Protein AF-A0A0S3TE41-F1 (afdb_monomer)

Sequence (136 aa):
MSLVSTMVDKNVNRSINKMIRLTSSGSVARTNLINELDSAKARLEEILTLKAKVLTENTKIKLAIEDVKCRENEFKPELKAAGLTALEEEYKALLLDKAGETEYLQSLENQVEKLKEIRHVVKCACGEEYNVALNK

Radius of gyration: 50.85 Å; Cα contacts (8 Å, |Δi|>4): 31; chains: 1; bounding box: 129×39×122 Å

Structure (mmCIF, N/CA/C/O backbone):
data_AF-A0A0S3TE41-F1
#
_entry.id   AF-A0A0S3TE41-F1
#
loop_
_atom_site.group_PDB
_atom_site.id
_atom_site.type_symbol
_atom_site.label_atom_id
_atom_site.label_alt_id
_atom_site.label_comp_id
_atom_site.label_asym_id
_atom_site.label_entity_id
_atom_site.label_seq_id
_atom_site.pdbx_PDB_ins_code
_atom_site.Cartn_x
_atom_site.Cartn_y
_atom_site.Cartn_z
_atom_site.occupancy
_atom_site.B_iso_or_equiv
_atom_site.auth_seq_id
_atom_site.auth_comp_id
_atom_site.auth_asym_id
_atom_site.auth_atom_id
_atom_site.pdbx_PDB_model_num
ATOM 1 N N . MET A 1 1 ? 82.942 -3.256 -62.660 1.00 55.41 1 MET A N 1
ATOM 2 C CA . MET A 1 1 ? 81.494 -3.547 -62.714 1.00 55.41 1 MET A CA 1
ATOM 3 C C . MET A 1 1 ? 80.883 -3.372 -61.339 1.00 55.41 1 MET A C 1
ATOM 5 O O . MET A 1 1 ? 81.298 -4.039 -60.410 1.00 55.41 1 MET A O 1
ATOM 9 N N . SER A 1 2 ? 79.884 -2.520 -61.181 1.00 54.97 2 SER A N 1
ATOM 10 C CA . SER A 1 2 ? 80.052 -1.092 -60.894 1.00 54.97 2 SER A CA 1
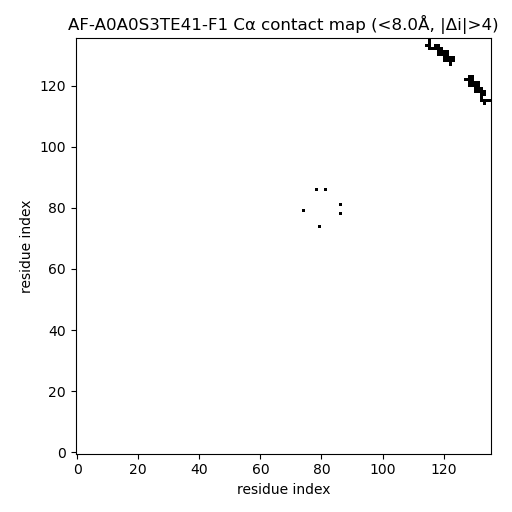ATOM 11 C C . SER A 1 2 ? 79.146 -0.782 -59.697 1.00 54.97 2 SER A C 1
ATOM 13 O O . SER A 1 2 ? 78.046 -1.331 -59.625 1.00 54.97 2 SER A O 1
ATOM 15 N N . LEU A 1 3 ? 79.588 0.098 -58.792 1.00 61.25 3 LEU A N 1
ATOM 16 C CA . LEU A 1 3 ? 78.829 0.676 -57.665 1.00 61.25 3 LEU A CA 1
ATOM 17 C C . LEU A 1 3 ? 77.394 1.111 -58.033 1.00 61.25 3 LEU A C 1
ATOM 19 O O . LEU A 1 3 ? 76.512 1.170 -57.181 1.00 61.25 3 LEU A O 1
ATOM 23 N N . VAL A 1 4 ? 77.159 1.374 -59.319 1.00 65.38 4 VAL A N 1
ATOM 24 C CA . VAL A 1 4 ? 75.862 1.721 -59.905 1.00 65.38 4 VAL A CA 1
ATOM 25 C C . VAL A 1 4 ? 74.813 0.617 -59.709 1.00 65.38 4 VAL A C 1
ATOM 27 O O . VAL A 1 4 ? 73.694 0.929 -59.316 1.00 65.38 4 VAL A O 1
ATOM 30 N N . SER A 1 5 ? 75.153 -0.666 -59.891 1.00 65.12 5 SER A N 1
ATOM 31 C CA . SER A 1 5 ? 74.169 -1.761 -59.756 1.00 65.12 5 SER A CA 1
ATOM 32 C C . SER A 1 5 ? 73.695 -1.918 -58.306 1.00 65.12 5 SER A C 1
ATOM 34 O O . SER A 1 5 ? 72.504 -2.013 -58.032 1.00 65.12 5 SER A O 1
ATOM 36 N N . THR A 1 6 ? 74.621 -1.812 -57.349 1.00 69.75 6 THR A N 1
ATOM 37 C CA . THR A 1 6 ? 74.318 -1.880 -55.911 1.00 69.75 6 THR A CA 1
ATOM 38 C C . THR A 1 6 ? 73.544 -0.658 -55.409 1.00 69.75 6 THR A C 1
ATOM 40 O O . THR A 1 6 ? 72.770 -0.768 -54.456 1.00 69.75 6 THR A O 1
ATOM 43 N N . MET A 1 7 ? 73.738 0.516 -56.017 1.00 70.00 7 MET A N 1
ATOM 44 C CA . MET A 1 7 ? 72.945 1.712 -55.716 1.00 70.00 7 MET A CA 1
ATOM 45 C C . MET A 1 7 ? 71.504 1.592 -56.221 1.00 70.00 7 MET A C 1
ATOM 47 O O . MET A 1 7 ? 70.581 1.979 -55.499 1.00 70.00 7 MET A O 1
ATOM 51 N N . VAL A 1 8 ? 71.306 1.024 -57.416 1.00 73.25 8 VAL A N 1
ATOM 52 C CA . VAL A 1 8 ? 69.974 0.765 -57.982 1.00 73.25 8 VAL A CA 1
ATOM 53 C C . VAL A 1 8 ? 69.202 -0.226 -57.106 1.00 73.25 8 VAL A C 1
ATOM 55 O O . VAL A 1 8 ? 68.102 0.105 -56.661 1.00 73.25 8 VAL A O 1
ATOM 58 N N . ASP A 1 9 ? 69.803 -1.357 -56.730 1.00 76.06 9 ASP A N 1
ATOM 59 C CA . ASP A 1 9 ? 69.153 -2.375 -55.887 1.00 76.06 9 ASP A CA 1
ATOM 60 C C . ASP A 1 9 ? 68.744 -1.836 -54.507 1.00 76.06 9 ASP A C 1
ATOM 62 O O . ASP A 1 9 ? 67.639 -2.090 -54.017 1.00 76.06 9 ASP A O 1
ATOM 66 N N . LYS A 1 10 ? 69.597 -1.013 -53.879 1.00 79.50 10 LYS A N 1
ATOM 67 C CA . LYS A 1 10 ? 69.279 -0.358 -52.598 1.00 79.50 10 LYS A CA 1
ATOM 68 C C . LYS A 1 10 ? 68.101 0.609 -52.718 1.00 79.50 10 LYS A C 1
ATOM 70 O O . LYS A 1 10 ? 67.298 0.710 -51.788 1.00 79.50 10 LYS A O 1
ATOM 75 N N . ASN A 1 11 ? 67.995 1.333 -53.831 1.00 80.12 11 ASN A N 1
ATOM 76 C CA . ASN A 1 11 ? 66.932 2.317 -54.025 1.00 80.12 11 ASN A CA 1
ATOM 77 C C . ASN A 1 11 ? 65.587 1.652 -54.364 1.00 80.12 11 ASN A C 1
ATOM 79 O O . ASN A 1 11 ? 64.540 2.081 -53.869 1.00 80.12 11 ASN A O 1
ATOM 83 N N . VAL A 1 12 ? 65.624 0.557 -55.128 1.00 82.81 12 VAL A N 1
ATOM 84 C CA . VAL A 1 12 ? 64.458 -0.298 -55.390 1.00 82.81 12 VAL A CA 1
ATOM 85 C C . VAL A 1 12 ? 63.948 -0.915 -54.083 1.00 82.81 12 VAL A C 1
ATOM 87 O O . VAL A 1 12 ? 62.779 -0.730 -53.742 1.00 82.81 12 VAL A O 1
ATOM 90 N N . ASN A 1 13 ? 64.821 -1.518 -53.269 1.00 83.38 13 ASN A N 1
ATOM 91 C CA . ASN A 1 13 ? 64.423 -2.086 -51.973 1.00 83.38 13 ASN A CA 1
ATOM 92 C C . ASN A 1 13 ? 63.870 -1.040 -50.995 1.00 83.38 13 ASN A C 1
ATOM 94 O O . ASN A 1 13 ? 62.918 -1.307 -50.260 1.00 83.38 13 ASN A O 1
ATOM 98 N N . ARG A 1 14 ? 64.427 0.178 -50.985 1.00 83.06 14 ARG A N 1
ATOM 99 C CA . ARG A 1 14 ? 63.887 1.284 -50.179 1.00 83.06 14 ARG A CA 1
ATOM 100 C C . ARG A 1 14 ? 62.462 1.646 -50.606 1.00 83.06 14 ARG A C 1
ATOM 102 O O . ARG A 1 14 ? 61.609 1.872 -49.748 1.00 83.06 14 ARG A O 1
ATOM 109 N N . SER A 1 15 ? 62.209 1.686 -51.912 1.00 85.38 15 SER A N 1
ATOM 110 C CA . SER A 1 15 ? 60.901 2.030 -52.478 1.00 85.38 15 SER A CA 1
ATOM 111 C C . SER A 1 15 ? 59.854 0.953 -52.180 1.00 85.38 15 SER A C 1
ATOM 113 O O . SER A 1 15 ? 58.758 1.277 -51.721 1.00 85.38 15 SER A O 1
ATOM 115 N N . ILE A 1 16 ? 60.220 -0.324 -52.330 1.00 84.62 16 ILE A N 1
ATOM 116 C CA . ILE A 1 16 ? 59.361 -1.470 -51.995 1.00 84.62 16 ILE A CA 1
ATOM 117 C C . ILE A 1 16 ? 59.013 -1.467 -50.500 1.00 84.62 16 ILE A C 1
ATOM 119 O O . ILE A 1 16 ? 57.839 -1.523 -50.136 1.00 84.62 16 ILE A O 1
ATOM 123 N N . ASN A 1 17 ? 60.001 -1.292 -49.618 1.00 82.12 17 ASN A N 1
ATOM 124 C CA . ASN A 1 17 ? 59.763 -1.240 -48.172 1.00 82.12 17 ASN A CA 1
ATOM 125 C C . ASN A 1 17 ? 58.858 -0.070 -47.755 1.00 82.12 17 ASN A C 1
ATOM 127 O O . ASN A 1 17 ? 58.043 -0.209 -46.841 1.00 82.12 17 ASN A O 1
ATOM 131 N N . LYS A 1 18 ? 58.964 1.084 -48.426 1.00 84.19 18 LYS A N 1
ATOM 132 C CA . LYS A 1 18 ? 58.063 2.221 -48.191 1.00 84.19 18 LYS A CA 1
ATOM 133 C C . LYS A 1 18 ? 56.620 1.882 -48.582 1.00 84.19 18 LYS A C 1
ATOM 135 O O . LYS A 1 18 ? 55.704 2.200 -47.827 1.00 84.19 18 LYS A O 1
ATOM 140 N N . MET A 1 19 ? 56.418 1.212 -49.717 1.00 80.44 19 MET A N 1
ATOM 141 C CA . MET A 1 19 ? 55.095 0.791 -50.189 1.00 80.44 19 MET A CA 1
ATOM 142 C C . MET A 1 19 ? 54.449 -0.248 -49.258 1.00 80.44 19 MET A C 1
ATOM 144 O O . MET A 1 19 ? 53.273 -0.120 -48.912 1.00 80.44 19 MET A O 1
ATOM 148 N N . ILE A 1 20 ? 55.225 -1.220 -48.773 1.00 79.19 20 ILE A N 1
ATOM 149 C CA . ILE A 1 20 ? 54.760 -2.226 -47.804 1.00 79.19 20 ILE A CA 1
ATOM 150 C C . ILE A 1 20 ? 54.314 -1.566 -46.487 1.00 79.19 20 ILE A C 1
ATOM 152 O O . ILE A 1 20 ? 53.270 -1.913 -45.943 1.00 79.19 20 ILE A O 1
ATOM 156 N N . ARG A 1 21 ? 55.046 -0.561 -45.985 1.00 76.19 21 ARG A N 1
ATOM 157 C CA . ARG A 1 21 ? 54.648 0.168 -44.763 1.00 76.19 21 ARG A CA 1
ATOM 158 C C . ARG A 1 21 ? 53.368 0.985 -44.931 1.00 76.19 21 ARG A C 1
ATOM 160 O O . ARG A 1 21 ? 52.566 1.058 -44.006 1.00 76.19 21 ARG A O 1
ATOM 167 N N . LEU A 1 22 ? 53.179 1.620 -46.088 1.00 76.81 22 LEU A N 1
ATOM 168 C CA . LEU A 1 22 ? 51.969 2.402 -46.369 1.00 76.81 22 LEU A CA 1
ATOM 169 C C . LEU A 1 22 ? 50.733 1.499 -46.471 1.00 76.81 22 LEU A C 1
ATOM 171 O O . LEU A 1 22 ? 49.682 1.828 -45.923 1.00 76.81 22 LEU A O 1
ATOM 175 N N . THR A 1 23 ? 50.872 0.342 -47.121 1.00 70.12 23 THR A N 1
ATOM 176 C CA . THR A 1 23 ? 49.790 -0.645 -47.256 1.00 70.12 23 THR A CA 1
ATOM 177 C C . THR A 1 23 ? 49.455 -1.325 -45.927 1.00 70.12 23 THR A C 1
ATOM 179 O O . THR A 1 23 ? 48.274 -1.444 -45.598 1.00 70.12 23 THR A O 1
ATOM 182 N N . SER A 1 24 ? 50.453 -1.689 -45.111 1.00 74.19 24 SER A N 1
ATOM 183 C CA . SER A 1 24 ? 50.202 -2.269 -43.784 1.00 74.19 24 SER A CA 1
ATOM 184 C C . SER A 1 24 ? 49.556 -1.267 -42.820 1.00 74.19 24 SER A C 1
ATOM 186 O O . SER A 1 24 ? 48.590 -1.614 -42.143 1.00 74.19 24 SER A O 1
ATOM 188 N N . SER A 1 25 ? 50.007 -0.007 -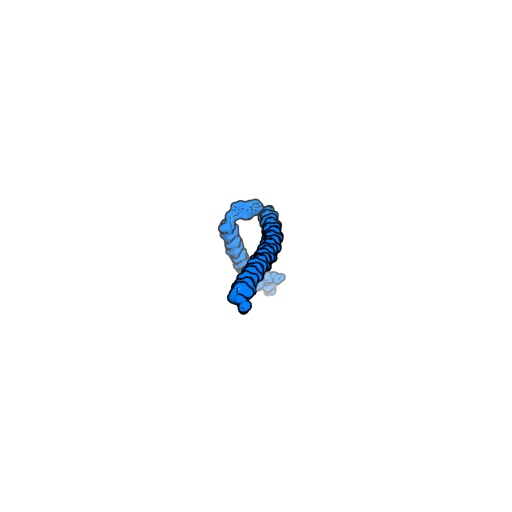42.815 1.00 76.94 25 SER A N 1
ATOM 189 C CA . SER A 1 25 ? 49.410 1.071 -42.013 1.00 76.94 25 SER A CA 1
ATOM 190 C C . SER A 1 25 ? 47.945 1.330 -42.391 1.00 76.94 25 SER A C 1
ATOM 192 O O . SER A 1 25 ? 47.076 1.400 -41.521 1.00 76.94 25 SER A O 1
ATOM 194 N N . GLY A 1 26 ? 47.637 1.371 -43.694 1.00 79.38 26 GLY A N 1
ATOM 195 C CA . GLY A 1 26 ? 46.261 1.504 -44.183 1.00 79.38 26 GLY A CA 1
ATOM 196 C C . GLY A 1 26 ? 45.361 0.321 -43.803 1.00 79.38 26 GLY A C 1
ATOM 197 O O . GLY A 1 26 ? 44.182 0.517 -43.504 1.00 79.38 26 GLY A O 1
ATOM 198 N N . SER A 1 27 ? 45.910 -0.897 -43.760 1.00 84.06 27 SER A N 1
ATOM 199 C CA . SER A 1 27 ? 45.185 -2.085 -43.292 1.00 84.06 27 SER A CA 1
ATOM 200 C C . SER A 1 27 ? 44.863 -2.007 -41.799 1.00 84.06 27 SER A C 1
ATOM 202 O O . SER A 1 27 ? 43.735 -2.292 -41.414 1.00 84.06 27 SER A O 1
ATOM 204 N N . VAL A 1 28 ? 45.819 -1.592 -40.962 1.00 87.81 28 VAL A N 1
ATOM 205 C CA . VAL A 1 28 ? 45.615 -1.453 -39.508 1.00 87.81 28 VAL A CA 1
ATOM 206 C C . VAL A 1 28 ? 44.568 -0.382 -39.200 1.00 87.81 28 VAL A C 1
ATOM 208 O O . VAL A 1 28 ? 43.665 -0.621 -38.401 1.00 87.81 28 VAL A O 1
ATOM 211 N N . ALA A 1 29 ? 44.629 0.768 -39.880 1.00 89.88 29 ALA A N 1
ATOM 212 C CA . ALA A 1 29 ? 43.637 1.832 -39.724 1.00 89.88 29 ALA A CA 1
ATOM 213 C C . ALA A 1 29 ? 42.21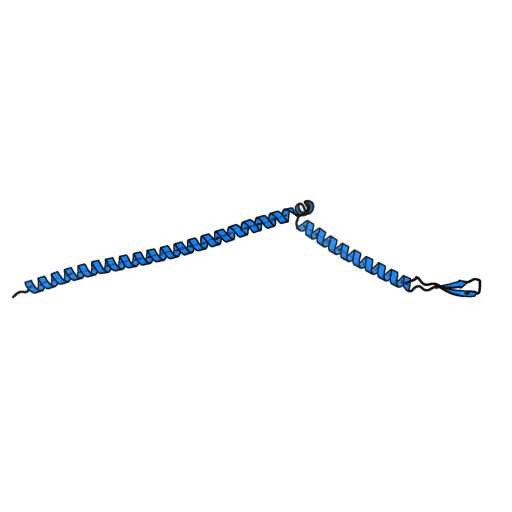8 1.355 -40.077 1.00 89.88 29 ALA A C 1
ATOM 215 O O . ALA A 1 29 ? 41.268 1.639 -39.351 1.00 89.88 29 ALA A O 1
ATOM 216 N N . ARG A 1 30 ? 42.073 0.573 -41.156 1.00 91.69 30 ARG A N 1
ATOM 217 C CA . ARG A 1 30 ? 40.786 -0.019 -41.545 1.00 91.69 30 ARG A CA 1
ATOM 218 C C . ARG A 1 30 ? 40.256 -0.982 -40.482 1.00 91.69 30 ARG A C 1
ATOM 220 O O . ARG A 1 30 ? 39.082 -0.899 -40.138 1.00 91.69 30 ARG A O 1
ATOM 227 N N . THR A 1 31 ? 41.102 -1.870 -39.962 1.00 94.44 31 THR A N 1
ATOM 228 C CA . THR A 1 31 ? 40.706 -2.821 -38.912 1.00 94.44 31 THR A CA 1
ATOM 229 C C . THR A 1 31 ? 40.256 -2.097 -37.643 1.00 94.44 31 THR A C 1
ATOM 231 O O . THR A 1 31 ? 39.234 -2.459 -37.068 1.00 94.44 31 THR A O 1
ATOM 234 N N . ASN A 1 32 ? 40.957 -1.033 -37.241 1.00 94.88 32 ASN A N 1
ATOM 235 C CA . ASN A 1 32 ? 40.571 -0.230 -36.079 1.00 94.88 32 ASN A CA 1
ATOM 236 C C . ASN A 1 32 ? 39.192 0.418 -36.261 1.00 94.88 32 ASN A C 1
ATOM 238 O O . ASN A 1 32 ? 38.359 0.319 -35.366 1.00 94.88 32 ASN A O 1
ATOM 242 N N . LEU A 1 33 ? 38.919 1.002 -37.432 1.00 95.44 33 LEU A N 1
ATOM 243 C CA . LEU A 1 33 ? 37.612 1.600 -37.731 1.00 95.44 33 LEU A CA 1
ATOM 244 C C . LEU A 1 33 ? 36.474 0.570 -37.721 1.00 95.44 33 LEU A C 1
ATOM 246 O O . LEU A 1 33 ? 35.378 0.877 -37.261 1.00 95.44 33 LEU A O 1
ATOM 250 N N . ILE A 1 34 ? 36.720 -0.651 -38.208 1.00 95.88 34 ILE A N 1
ATOM 251 C CA . ILE A 1 34 ? 35.734 -1.742 -38.148 1.00 95.88 34 ILE A CA 1
ATOM 252 C C . ILE A 1 34 ? 35.429 -2.099 -36.687 1.00 95.88 34 ILE A C 1
ATOM 254 O O . ILE A 1 34 ? 34.262 -2.176 -36.311 1.00 95.88 34 ILE A O 1
ATOM 258 N N . ASN A 1 35 ? 36.459 -2.229 -35.848 1.00 96.31 35 ASN A N 1
ATOM 259 C CA . ASN A 1 35 ? 36.284 -2.526 -34.425 1.00 96.31 35 ASN A CA 1
ATOM 260 C C . ASN A 1 35 ? 35.529 -1.408 -33.685 1.00 96.31 35 ASN A C 1
ATOM 262 O O . ASN A 1 35 ? 34.662 -1.691 -32.857 1.00 96.31 35 ASN A O 1
ATOM 266 N N . GLU A 1 36 ? 35.830 -0.140 -33.980 1.00 96.94 36 GLU A N 1
ATOM 267 C CA . GLU A 1 36 ? 35.100 1.004 -33.420 1.00 96.94 36 GLU A CA 1
ATOM 268 C C . GLU A 1 36 ? 33.634 1.011 -33.858 1.00 96.94 36 GLU A C 1
ATOM 270 O O . GLU A 1 36 ? 32.746 1.230 -33.032 1.00 96.94 36 GLU A O 1
ATOM 275 N N . LEU A 1 37 ? 33.368 0.719 -35.134 1.00 97.12 37 LEU A N 1
ATOM 276 C CA . LEU A 1 37 ? 32.015 0.613 -35.668 1.00 97.12 37 LEU A CA 1
ATOM 277 C C . LEU A 1 37 ? 31.224 -0.504 -34.976 1.00 97.12 37 LEU A C 1
ATOM 279 O O . LEU A 1 37 ? 30.077 -0.287 -34.590 1.00 97.12 37 LEU A O 1
ATOM 283 N N . ASP A 1 38 ? 31.816 -1.682 -34.797 1.00 97.81 38 ASP A N 1
ATOM 284 C CA . ASP A 1 38 ? 31.141 -2.806 -34.146 1.00 97.81 38 ASP A CA 1
ATOM 285 C C . ASP A 1 38 ? 30.917 -2.552 -32.648 1.00 97.81 38 ASP A C 1
ATOM 287 O O . ASP A 1 38 ? 29.841 -2.846 -32.126 1.00 97.81 38 ASP A O 1
ATOM 291 N N . SER A 1 39 ? 31.865 -1.891 -31.975 1.00 98.00 39 SER A N 1
ATOM 292 C CA . SER A 1 39 ? 31.690 -1.403 -30.601 1.00 98.00 39 SER A CA 1
ATOM 293 C C . SER A 1 39 ? 30.543 -0.389 -30.491 1.00 98.00 39 SER A C 1
ATOM 295 O O . SER A 1 39 ? 29.698 -0.483 -29.596 1.00 98.00 39 SER A O 1
ATOM 297 N N . ALA A 1 40 ? 30.450 0.556 -31.432 1.00 98.00 40 ALA A N 1
ATOM 298 C CA . ALA A 1 40 ? 29.367 1.534 -31.474 1.00 98.00 40 ALA A CA 1
ATOM 299 C C . ALA A 1 40 ? 27.998 0.880 -31.734 1.00 98.00 40 ALA A C 1
ATOM 301 O O . ALA A 1 40 ? 27.018 1.253 -31.088 1.00 98.00 40 ALA A O 1
ATOM 302 N N . LYS A 1 41 ? 27.926 -0.125 -32.619 1.00 98.25 41 LYS A N 1
ATOM 303 C CA . LYS A 1 41 ? 26.700 -0.913 -32.843 1.00 98.25 41 LYS A CA 1
ATOM 304 C C . LYS A 1 41 ? 26.265 -1.650 -31.579 1.00 98.25 41 LYS A C 1
ATOM 306 O O . LYS A 1 41 ? 25.095 -1.577 -31.219 1.00 98.25 41 LYS A O 1
ATOM 311 N N . ALA A 1 42 ? 27.193 -2.306 -30.880 1.00 98.31 42 ALA A N 1
ATOM 312 C CA . ALA A 1 42 ? 26.882 -3.017 -29.641 1.00 98.31 42 ALA A CA 1
ATOM 313 C C . ALA A 1 42 ? 26.314 -2.073 -28.566 1.00 98.31 42 ALA A C 1
ATOM 315 O O . ALA A 1 42 ? 25.305 -2.384 -27.934 1.00 98.31 42 ALA A O 1
ATOM 316 N N . ARG A 1 43 ? 26.903 -0.878 -28.417 1.00 98.31 43 ARG A N 1
ATOM 317 C CA . ARG A 1 43 ? 26.392 0.165 -27.510 1.00 98.31 43 ARG A CA 1
ATOM 318 C C . ARG A 1 43 ? 25.000 0.658 -27.899 1.00 98.31 43 ARG A C 1
ATOM 320 O O . ARG A 1 43 ? 24.176 0.908 -27.024 1.00 98.31 43 ARG A O 1
ATOM 327 N N . LEU A 1 44 ? 24.726 0.809 -29.194 1.00 98.25 44 LEU A N 1
ATOM 328 C CA . LEU A 1 44 ? 23.403 1.214 -29.666 1.00 98.25 44 LEU A CA 1
ATOM 329 C C . LEU A 1 44 ? 22.340 0.166 -29.310 1.00 98.25 44 LEU A C 1
ATOM 331 O O . LEU A 1 44 ? 21.281 0.534 -28.805 1.00 98.25 44 LEU A O 1
ATOM 335 N N . GLU A 1 45 ? 22.630 -1.119 -29.512 1.00 98.38 45 GLU A N 1
ATOM 336 C CA . GLU A 1 45 ? 21.706 -2.208 -29.165 1.00 98.38 45 GLU A CA 1
ATOM 337 C C . GLU A 1 45 ? 21.427 -2.290 -27.659 1.00 98.38 45 GLU A C 1
ATOM 339 O O . GLU A 1 45 ? 20.285 -2.489 -27.229 1.00 98.38 45 GLU A O 1
ATOM 344 N N . GLU A 1 46 ? 22.448 -2.060 -26.832 1.00 98.50 46 GLU A N 1
ATOM 345 C CA . GLU A 1 46 ? 22.277 -1.961 -25.383 1.00 98.50 46 GLU A CA 1
ATOM 346 C C . GLU A 1 46 ? 21.338 -0.803 -25.010 1.00 98.50 46 GLU A C 1
ATOM 348 O O . GLU A 1 46 ? 20.383 -0.994 -24.252 1.00 98.50 46 GLU A O 1
ATOM 353 N N . ILE A 1 47 ? 21.543 0.382 -25.597 1.00 98.31 47 ILE A N 1
ATOM 354 C CA . ILE A 1 47 ? 20.685 1.555 -25.373 1.00 98.31 47 ILE A CA 1
ATOM 355 C C . ILE A 1 47 ? 19.243 1.276 -25.809 1.00 98.31 47 ILE A C 1
ATOM 357 O O . ILE A 1 47 ? 18.308 1.631 -25.088 1.00 98.31 47 ILE A O 1
ATOM 361 N N . LEU A 1 48 ? 19.035 0.634 -26.961 1.00 98.44 48 LEU A N 1
ATOM 362 C CA . LEU A 1 48 ? 17.698 0.276 -27.444 1.00 98.44 48 LEU A CA 1
ATOM 363 C C . LEU A 1 48 ? 17.001 -0.703 -26.494 1.00 98.44 48 LEU A C 1
ATOM 365 O O . LEU A 1 48 ? 15.825 -0.521 -26.166 1.00 98.44 48 LEU A O 1
ATOM 369 N N . THR A 1 49 ? 17.742 -1.683 -25.982 1.00 98.56 49 THR A N 1
ATOM 370 C CA . THR A 1 49 ? 17.238 -2.650 -25.002 1.00 98.56 49 THR A CA 1
ATOM 371 C C . THR A 1 49 ? 16.852 -1.965 -23.690 1.00 98.56 49 THR A C 1
ATOM 373 O O . THR A 1 49 ? 15.764 -2.199 -23.157 1.00 98.56 49 THR A O 1
ATOM 376 N N . LEU A 1 50 ? 17.709 -1.082 -23.169 1.00 98.50 50 LEU A N 1
ATOM 377 C CA . LEU A 1 50 ? 17.427 -0.309 -21.957 1.00 98.50 50 LEU A CA 1
ATOM 378 C C . LEU A 1 50 ? 16.223 0.618 -22.149 1.00 98.50 50 LEU A C 1
ATOM 380 O O . LEU A 1 50 ? 15.352 0.677 -21.282 1.00 98.50 50 LEU A O 1
ATOM 384 N N . LYS A 1 51 ? 16.112 1.274 -23.307 1.00 98.50 51 LYS A N 1
ATOM 385 C CA . LYS A 1 51 ? 14.957 2.110 -23.654 1.00 98.50 51 LYS A CA 1
ATOM 386 C C . LYS A 1 51 ? 13.654 1.310 -23.613 1.00 98.50 51 LYS A C 1
ATOM 388 O O . LYS A 1 51 ? 12.673 1.784 -23.044 1.00 98.50 51 LYS A O 1
ATOM 393 N N . ALA A 1 52 ? 13.636 0.101 -24.175 1.00 98.31 52 ALA A N 1
ATOM 394 C CA . ALA A 1 52 ? 12.457 -0.765 -24.149 1.00 98.31 52 ALA A CA 1
ATOM 395 C C . ALA A 1 52 ? 12.065 -1.176 -22.716 1.00 98.31 52 ALA A C 1
ATOM 397 O O . ALA A 1 52 ? 10.880 -1.149 -22.366 1.00 98.31 52 ALA A O 1
ATOM 398 N N . LYS A 1 53 ? 13.050 -1.492 -21.862 1.00 98.44 53 LYS A N 1
ATOM 399 C CA . LYS A 1 53 ? 12.818 -1.790 -20.438 1.00 98.44 53 LYS A CA 1
ATOM 400 C C . LYS A 1 53 ? 12.207 -0.595 -19.706 1.00 98.44 53 LYS A C 1
ATOM 402 O O . LYS A 1 53 ? 11.150 -0.739 -19.099 1.00 98.44 53 LYS A O 1
ATOM 407 N N . VAL A 1 54 ? 12.802 0.590 -19.854 1.00 98.50 54 VAL A N 1
ATOM 408 C CA . VAL A 1 54 ? 12.306 1.827 -19.230 1.00 98.50 54 VAL A CA 1
ATOM 409 C C . VAL A 1 54 ? 10.887 2.160 -19.693 1.00 98.50 54 VAL A C 1
ATOM 411 O O . VAL A 1 54 ? 10.048 2.513 -18.870 1.00 98.50 54 VAL A O 1
ATOM 414 N N . LEU A 1 55 ? 10.569 2.012 -20.984 1.00 98.56 55 LEU A N 1
ATOM 415 C CA . LEU A 1 55 ? 9.205 2.233 -21.489 1.00 98.56 55 LEU A CA 1
ATOM 416 C C . LEU A 1 55 ? 8.190 1.258 -20.878 1.00 98.56 55 LEU A C 1
ATOM 418 O O . LEU A 1 55 ? 7.066 1.649 -20.545 1.00 98.56 55 LEU A O 1
ATOM 422 N N . THR A 1 56 ? 8.594 0.002 -20.699 1.00 98.44 56 THR A N 1
ATOM 423 C CA . THR A 1 56 ? 7.756 -1.022 -20.068 1.00 98.44 56 THR A CA 1
ATOM 424 C C . THR A 1 56 ? 7.498 -0.686 -18.599 1.00 98.44 56 THR A C 1
ATOM 426 O O . THR A 1 56 ? 6.353 -0.712 -18.151 1.00 98.44 56 THR A O 1
ATOM 429 N N . GLU A 1 57 ? 8.538 -0.324 -17.847 1.00 98.38 57 GLU A N 1
ATOM 430 C CA . GLU A 1 57 ? 8.414 0.083 -16.443 1.00 98.38 57 GLU A CA 1
ATOM 431 C C . GLU A 1 57 ? 7.587 1.362 -16.285 1.00 98.38 57 GLU A C 1
ATOM 433 O O . GLU A 1 57 ? 6.708 1.420 -15.428 1.00 98.38 57 GLU A O 1
ATOM 438 N N . ASN A 1 58 ? 7.781 2.353 -17.159 1.00 98.56 58 ASN A N 1
ATOM 439 C CA . ASN A 1 58 ? 7.001 3.590 -17.153 1.00 98.56 58 ASN A CA 1
ATOM 440 C C . ASN A 1 58 ? 5.501 3.312 -17.331 1.00 98.56 58 ASN A C 1
ATOM 442 O O . ASN A 1 58 ? 4.673 3.874 -16.618 1.00 98.56 58 ASN A O 1
ATOM 446 N N . THR A 1 59 ? 5.156 2.396 -18.240 1.00 98.44 59 THR A N 1
ATOM 447 C CA . THR A 1 59 ? 3.768 1.966 -18.452 1.00 98.44 59 THR A CA 1
ATOM 448 C C . THR A 1 59 ? 3.199 1.271 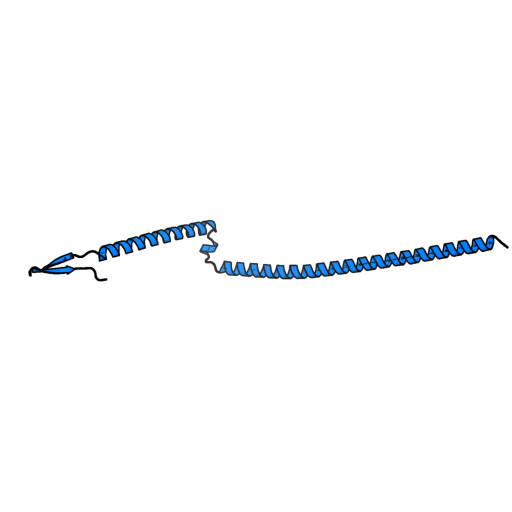-17.213 1.00 98.44 59 THR A C 1
ATOM 450 O O . THR A 1 59 ? 2.088 1.589 -16.798 1.00 98.44 59 THR A O 1
ATOM 453 N N . LYS A 1 60 ? 3.966 0.382 -16.567 1.00 98.38 60 LYS A N 1
ATOM 454 C CA . LYS A 1 60 ? 3.539 -0.275 -15.318 1.00 98.38 60 LYS A CA 1
ATOM 455 C C . LYS A 1 60 ? 3.284 0.731 -14.196 1.00 98.38 60 LYS A C 1
ATOM 457 O O . LYS A 1 60 ? 2.282 0.620 -13.500 1.00 98.38 60 LYS A O 1
ATOM 462 N N . ILE A 1 61 ? 4.162 1.723 -14.044 1.00 98.38 61 ILE A N 1
ATOM 463 C CA . ILE A 1 61 ? 4.013 2.775 -13.031 1.00 98.38 61 ILE A CA 1
ATOM 464 C C . ILE A 1 61 ? 2.761 3.612 -13.303 1.00 98.38 61 ILE A C 1
ATOM 466 O O . ILE A 1 61 ? 2.008 3.883 -12.373 1.00 98.38 61 ILE A O 1
ATOM 470 N N . LYS A 1 62 ? 2.495 3.983 -14.562 1.00 98.38 62 LYS A N 1
ATOM 471 C CA . LYS A 1 62 ? 1.265 4.705 -14.930 1.00 98.38 62 LYS A CA 1
ATOM 472 C C . LYS A 1 62 ? 0.009 3.934 -14.534 1.00 98.38 62 LYS A C 1
ATOM 474 O O . LYS A 1 62 ? -0.855 4.505 -13.880 1.00 98.38 62 LYS A O 1
ATOM 479 N N . LEU A 1 63 ? -0.045 2.641 -14.857 1.00 98.12 63 LEU A N 1
ATOM 480 C CA . LEU A 1 63 ? -1.170 1.780 -14.484 1.00 98.12 63 LEU A CA 1
ATOM 481 C C . LEU A 1 63 ? -1.326 1.665 -12.961 1.00 98.12 63 LEU A C 1
ATOM 483 O O . LEU A 1 63 ? -2.437 1.762 -12.454 1.00 98.12 63 LEU A O 1
ATOM 487 N N . ALA A 1 64 ? -0.225 1.520 -12.219 1.00 98.12 64 ALA A N 1
ATOM 488 C CA . ALA A 1 64 ? -0.265 1.480 -10.757 1.00 98.12 64 ALA A CA 1
ATOM 489 C C . ALA A 1 64 ? -0.758 2.805 -10.143 1.00 98.12 64 ALA A C 1
ATOM 491 O O . ALA A 1 64 ? -1.490 2.797 -9.156 1.00 98.12 64 ALA A O 1
ATOM 492 N N . ILE A 1 65 ? -0.388 3.949 -10.727 1.00 97.69 65 ILE A N 1
ATOM 493 C CA . ILE A 1 65 ? -0.885 5.266 -10.300 1.00 97.69 65 ILE A CA 1
ATOM 494 C C . ILE A 1 65 ? -2.389 5.393 -10.566 1.00 97.69 65 ILE A C 1
ATOM 496 O O . ILE A 1 65 ? -3.112 5.926 -9.726 1.00 97.69 65 ILE A O 1
ATOM 500 N N . GLU A 1 66 ? -2.866 4.931 -11.721 1.00 97.12 66 GLU A N 1
ATOM 501 C CA . GLU A 1 66 ? -4.295 4.931 -12.050 1.00 97.12 66 GLU A CA 1
ATOM 502 C C . GLU A 1 66 ? -5.099 4.034 -11.099 1.00 97.12 66 GLU A C 1
ATOM 504 O O . GLU A 1 66 ? -6.120 4.483 -10.584 1.00 97.12 66 GLU A O 1
ATOM 509 N N . ASP A 1 67 ? -4.600 2.837 -10.774 1.00 96.75 67 ASP A N 1
ATOM 510 C CA . ASP A 1 67 ? -5.212 1.941 -9.780 1.00 96.75 67 ASP A CA 1
ATOM 511 C C . ASP A 1 67 ? -5.363 2.610 -8.406 1.00 96.75 67 ASP A C 1
ATOM 513 O O . ASP A 1 67 ? -6.447 2.618 -7.818 1.00 96.75 67 ASP A O 1
ATOM 517 N N . VAL A 1 68 ? -4.293 3.241 -7.909 1.00 95.69 68 VAL A N 1
ATOM 518 C CA . VAL A 1 68 ? -4.322 3.947 -6.620 1.00 95.69 68 VAL A CA 1
ATOM 519 C C . VAL A 1 68 ? -5.337 5.088 -6.638 1.00 95.69 68 VAL A C 1
ATOM 521 O O . VAL A 1 68 ? -6.087 5.230 -5.676 1.00 95.69 68 VAL A O 1
ATOM 524 N N . LYS A 1 69 ? -5.418 5.863 -7.726 1.00 92.62 69 LYS A N 1
ATOM 525 C CA . LYS A 1 69 ? -6.424 6.930 -7.874 1.00 92.62 69 LYS A CA 1
ATOM 526 C C . LYS A 1 69 ? -7.852 6.384 -7.896 1.00 92.62 69 LYS A C 1
ATOM 528 O O . LYS A 1 69 ? -8.751 6.987 -7.316 1.00 92.62 69 LYS A O 1
ATOM 533 N N . CYS A 1 70 ? -8.087 5.256 -8.564 1.00 92.00 70 CYS A N 1
ATOM 534 C CA . CYS A 1 70 ? -9.395 4.603 -8.572 1.00 92.00 70 CYS A CA 1
ATOM 535 C C . CYS A 1 70 ? -9.801 4.161 -7.163 1.00 92.00 70 CYS A C 1
ATOM 537 O O . CYS A 1 70 ? -10.898 4.492 -6.723 1.00 92.00 70 CYS A O 1
ATOM 539 N N . ARG A 1 71 ? -8.894 3.514 -6.428 1.00 91.25 71 ARG A N 1
ATOM 540 C CA . ARG A 1 71 ? -9.121 3.119 -5.031 1.00 91.25 71 ARG A CA 1
ATOM 541 C C . ARG A 1 71 ? -9.306 4.305 -4.095 1.00 91.25 71 ARG A C 1
ATOM 543 O O . ARG A 1 71 ? -10.158 4.265 -3.217 1.00 91.25 71 ARG A O 1
ATOM 550 N N . GLU A 1 72 ? -8.548 5.381 -4.288 1.00 88.94 72 GLU A N 1
ATOM 551 C CA . GLU A 1 72 ? -8.751 6.624 -3.544 1.00 88.94 72 GLU A CA 1
ATOM 552 C C . GLU A 1 72 ? -10.193 7.115 -3.713 1.00 88.94 72 GLU A C 1
ATOM 554 O O . GLU A 1 72 ? -10.832 7.509 -2.739 1.00 88.94 72 GLU A O 1
ATOM 559 N N . ASN A 1 73 ? -10.756 7.004 -4.921 1.00 87.94 73 ASN A N 1
ATOM 560 C CA . ASN A 1 73 ? -12.136 7.392 -5.188 1.00 87.94 73 ASN A CA 1
ATOM 561 C C . ASN A 1 73 ? -13.191 6.536 -4.468 1.00 87.94 73 ASN A C 1
ATOM 563 O O . ASN A 1 73 ? -14.293 7.045 -4.260 1.00 87.94 73 ASN A O 1
ATOM 567 N N . GLU A 1 74 ? -12.866 5.326 -4.016 1.00 90.19 74 GLU A N 1
ATOM 568 C CA . GLU A 1 74 ? -13.775 4.466 -3.241 1.00 90.19 74 GLU A CA 1
ATOM 569 C C . GLU A 1 74 ? -13.964 4.951 -1.795 1.00 90.19 74 GLU A C 1
ATOM 571 O O . GLU A 1 74 ? -14.961 4.613 -1.153 1.00 90.19 74 GLU A O 1
ATOM 576 N N . PHE A 1 75 ? -13.053 5.781 -1.272 1.00 85.81 75 PHE A N 1
ATOM 577 C CA . PHE A 1 75 ? -13.216 6.341 0.066 1.00 85.81 75 PHE A CA 1
ATOM 578 C C . PHE A 1 75 ? -14.372 7.339 0.131 1.00 85.81 75 PHE A C 1
ATOM 580 O O . PHE A 1 75 ? -14.621 8.128 -0.791 1.00 85.81 75 PHE A O 1
ATOM 587 N N . LYS A 1 76 ? -15.052 7.341 1.280 1.00 86.88 76 LYS A N 1
ATOM 588 C CA . LYS A 1 76 ? -16.106 8.308 1.577 1.00 86.88 76 LYS A CA 1
ATOM 589 C C . LYS A 1 76 ? -15.559 9.748 1.509 1.00 86.88 76 LYS A C 1
ATOM 591 O O . LYS A 1 76 ? -14.417 9.969 1.920 1.00 86.88 76 LYS A O 1
ATOM 596 N N . PRO A 1 77 ? -16.333 10.728 1.008 1.00 83.12 77 PRO A N 1
ATOM 597 C CA . PRO A 1 77 ? -15.888 12.119 0.889 1.00 83.12 77 PRO A CA 1
ATOM 598 C C . PRO A 1 77 ? -15.360 12.718 2.195 1.00 83.12 77 PRO A C 1
ATOM 600 O O . PRO A 1 77 ? -14.389 13.466 2.176 1.00 83.12 77 PRO A O 1
ATOM 603 N N . GLU A 1 78 ? -15.951 12.345 3.327 1.00 82.38 78 GLU A N 1
ATOM 604 C CA . GLU A 1 78 ? -15.561 12.813 4.656 1.00 82.38 78 GLU A CA 1
ATOM 605 C C . GLU A 1 78 ? -14.142 12.355 5.015 1.00 82.38 78 GLU A C 1
ATOM 607 O O . GLU A 1 78 ? -13.366 13.127 5.568 1.00 82.38 78 GLU A O 1
ATOM 612 N N . LEU A 1 79 ? -13.767 11.131 4.624 1.00 80.19 79 LEU A N 1
ATOM 613 C CA . LEU A 1 79 ? -12.419 10.592 4.830 1.00 80.19 79 LEU A CA 1
ATOM 614 C C . LEU A 1 79 ? -11.386 11.225 3.893 1.00 80.19 79 LEU A C 1
ATOM 616 O O . LEU A 1 79 ? -10.233 11.367 4.276 1.00 80.19 79 LEU A O 1
ATOM 620 N N . LYS A 1 80 ? -11.793 11.618 2.681 1.00 79.50 80 LYS A N 1
ATOM 621 C CA . LYS A 1 80 ? -10.931 12.353 1.737 1.00 79.50 80 LYS A CA 1
ATOM 622 C C . LYS A 1 80 ? -10.696 13.799 2.170 1.00 79.50 80 LYS A C 1
ATOM 624 O O . LYS A 1 80 ? -9.648 14.366 1.881 1.00 79.50 80 LYS A O 1
ATOM 629 N N . ALA A 1 81 ? -11.697 14.406 2.806 1.00 80.69 81 ALA A N 1
ATOM 630 C CA . ALA A 1 81 ? -11.632 15.772 3.310 1.00 80.69 81 ALA A CA 1
ATOM 631 C C . ALA A 1 81 ? -10.892 15.863 4.654 1.00 80.69 81 ALA A C 1
ATOM 633 O O . ALA A 1 81 ? -10.287 16.893 4.951 1.00 80.69 81 ALA A O 1
ATOM 634 N N . ALA A 1 82 ? -10.934 14.799 5.461 1.00 79.38 82 ALA A N 1
ATOM 635 C CA . ALA A 1 82 ? -10.188 14.713 6.706 1.00 79.38 82 ALA A CA 1
ATOM 636 C C . ALA A 1 82 ? -8.676 14.634 6.437 1.00 79.38 82 ALA A C 1
ATOM 638 O O . ALA A 1 82 ? -8.202 13.836 5.631 1.00 79.38 82 ALA A O 1
ATOM 639 N N . GLY A 1 83 ? -7.896 15.454 7.145 1.00 82.62 83 GLY A N 1
ATOM 640 C CA . GLY A 1 83 ? -6.441 15.320 7.147 1.00 82.62 83 GLY A CA 1
ATOM 641 C C . GLY A 1 83 ? -6.012 14.014 7.820 1.00 82.62 83 GLY A C 1
ATOM 642 O O . GLY A 1 83 ? -6.657 13.560 8.764 1.00 82.62 83 GLY A O 1
ATOM 643 N N . LEU A 1 84 ? -4.891 13.434 7.379 1.00 81.62 84 LEU A N 1
ATOM 644 C CA . LEU A 1 84 ? -4.350 12.186 7.937 1.00 81.62 84 LEU A CA 1
ATOM 645 C C . LEU A 1 84 ? -4.164 12.258 9.463 1.00 81.62 84 LEU A C 1
ATOM 647 O O . LEU A 1 84 ? -4.493 11.306 10.161 1.00 81.62 84 LEU A O 1
ATOM 651 N N . THR A 1 85 ? -3.727 13.407 9.988 1.00 85.31 85 THR A N 1
ATOM 652 C CA . THR A 1 85 ? -3.575 13.630 11.435 1.00 85.31 85 THR A CA 1
ATOM 653 C C . THR A 1 85 ? -4.908 13.582 12.178 1.00 85.31 85 THR A C 1
ATOM 655 O O . THR A 1 85 ? -4.999 12.929 13.211 1.00 85.31 85 THR A O 1
ATOM 658 N N . ALA A 1 86 ? -5.956 14.207 11.634 1.00 88.12 86 ALA A N 1
ATOM 659 C CA . ALA A 1 86 ? -7.290 14.180 12.232 1.00 88.12 86 ALA A CA 1
ATOM 660 C C . ALA A 1 86 ? -7.865 12.754 12.235 1.00 88.12 86 ALA A C 1
ATOM 662 O O . ALA A 1 86 ? -8.451 12.317 13.220 1.00 88.12 86 ALA A O 1
ATOM 663 N N . LEU A 1 87 ? -7.637 11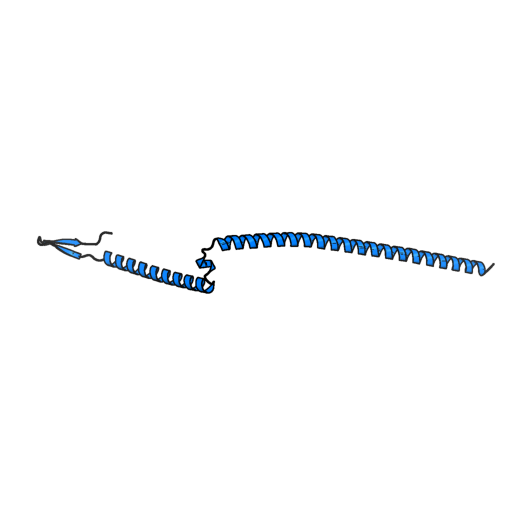.991 11.161 1.00 88.88 87 LEU A N 1
ATOM 664 C CA . LEU A 1 87 ? -8.075 10.598 11.089 1.00 88.88 87 LEU A CA 1
ATOM 665 C C . LEU A 1 87 ? -7.339 9.700 12.098 1.00 88.88 87 LEU A C 1
ATOM 667 O O . LEU A 1 87 ? -7.950 8.826 12.710 1.00 88.88 87 LEU A O 1
ATOM 671 N N . GLU A 1 88 ? -6.035 9.911 12.291 1.00 90.94 88 GLU A N 1
ATOM 672 C CA . GLU A 1 88 ? -5.259 9.203 13.314 1.00 90.94 88 GLU A CA 1
ATOM 673 C C . GLU A 1 88 ? -5.726 9.527 14.739 1.00 90.94 88 GLU A C 1
ATOM 675 O O . GLU A 1 88 ? -5.714 8.646 15.601 1.00 90.94 88 GLU A O 1
ATOM 680 N N . GLU A 1 89 ? -6.115 10.775 15.002 1.00 93.69 89 GLU A N 1
ATOM 681 C CA . GLU A 1 89 ? -6.665 11.207 16.290 1.00 93.69 89 GLU A CA 1
ATOM 682 C C . GLU A 1 89 ? -8.016 10.541 16.576 1.00 93.69 89 GLU A C 1
ATOM 684 O O . GLU A 1 89 ? -8.171 9.923 17.629 1.00 93.69 89 GLU A O 1
ATOM 689 N N . GLU A 1 90 ? -8.944 10.565 15.616 1.00 91.88 90 GLU A N 1
ATOM 690 C CA . GLU A 1 90 ? -10.248 9.889 15.715 1.00 91.88 90 GLU A CA 1
ATOM 691 C C . GLU A 1 90 ? -10.093 8.374 15.911 1.00 91.88 90 GLU A C 1
ATOM 693 O O . GLU A 1 90 ? -10.750 7.764 16.753 1.00 91.88 90 GLU A O 1
ATOM 698 N N . TYR A 1 91 ? -9.161 7.745 15.187 1.00 93.50 91 TYR A N 1
ATOM 699 C CA . TYR A 1 91 ? -8.882 6.320 15.360 1.00 93.50 91 TYR A CA 1
ATOM 700 C C . TYR A 1 91 ? -8.375 5.994 16.772 1.00 93.50 91 TYR A C 1
ATOM 702 O O . TYR A 1 91 ? -8.790 5.000 17.369 1.00 93.50 91 TYR A O 1
ATOM 710 N N . LYS A 1 92 ? -7.498 6.834 17.337 1.00 97.31 92 LYS A N 1
ATOM 711 C CA . LYS A 1 92 ? -7.033 6.674 18.723 1.00 97.31 92 LYS A CA 1
ATOM 712 C C . LYS A 1 92 ? -8.170 6.875 19.723 1.00 97.31 92 LYS A C 1
ATOM 714 O O . LYS A 1 92 ? -8.247 6.100 20.672 1.00 97.31 92 LYS A O 1
ATOM 719 N N . ALA A 1 93 ? -9.045 7.856 19.504 1.00 97.38 93 ALA A N 1
ATOM 720 C CA . ALA A 1 93 ? -10.223 8.073 20.343 1.00 97.38 93 ALA A CA 1
ATOM 721 C C . ALA A 1 93 ? -11.136 6.836 20.348 1.00 97.38 93 ALA A C 1
ATOM 723 O O . ALA A 1 93 ? -11.439 6.307 21.412 1.00 97.38 93 ALA A O 1
ATOM 724 N N . LEU A 1 94 ? -11.435 6.272 19.174 1.00 97.50 94 LEU A N 1
ATOM 725 C CA . LEU A 1 94 ? -12.227 5.042 19.052 1.00 97.50 94 LEU A CA 1
ATOM 726 C C . LEU A 1 94 ? -11.591 3.831 19.750 1.00 97.50 94 LEU A C 1
ATOM 728 O O . LEU A 1 94 ? -12.299 2.989 20.303 1.00 97.50 94 LEU A O 1
ATOM 732 N N . LEU A 1 95 ? -10.259 3.710 19.730 1.00 98.25 95 LEU A N 1
ATOM 733 C CA . LEU A 1 95 ? -9.568 2.647 20.466 1.00 98.25 95 LEU A CA 1
ATOM 734 C C . LEU A 1 95 ? -9.732 2.795 21.983 1.00 98.25 95 LEU A C 1
ATOM 736 O O . LEU A 1 95 ? -9.880 1.784 22.672 1.00 98.25 95 LEU A O 1
ATOM 740 N N . LEU A 1 96 ? -9.708 4.029 22.490 1.00 98.06 96 LEU A N 1
ATOM 741 C CA . LEU A 1 96 ? -9.936 4.316 23.906 1.00 98.06 96 LEU A CA 1
ATOM 742 C C . 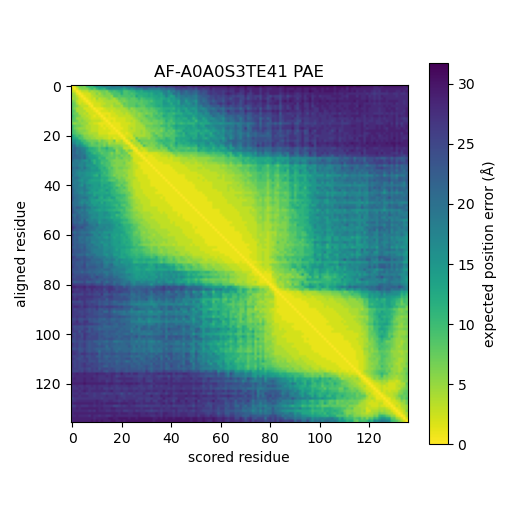LEU A 1 96 ? -11.390 4.046 24.297 1.00 98.06 96 LEU A C 1
ATOM 744 O O . LEU A 1 96 ? -11.621 3.368 25.296 1.00 98.06 96 LEU A O 1
ATOM 748 N N . ASP A 1 97 ? -12.348 4.488 23.483 1.00 98.44 97 ASP A N 1
ATOM 749 C CA . ASP A 1 97 ? -13.773 4.235 23.713 1.00 98.44 97 ASP A CA 1
ATOM 750 C C . ASP A 1 97 ? -14.055 2.733 23.762 1.00 98.44 97 ASP A C 1
ATOM 752 O O . ASP A 1 97 ? -14.647 2.239 24.719 1.00 98.44 97 ASP A O 1
ATOM 756 N N . LYS A 1 98 ? -13.524 1.969 22.799 1.00 98.19 98 LYS A N 1
ATOM 757 C CA . LYS A 1 98 ? -13.647 0.506 22.778 1.00 98.19 98 LYS A CA 1
ATOM 758 C C . LYS A 1 98 ? -13.083 -0.146 24.042 1.00 98.19 98 LYS A C 1
ATOM 760 O O . LYS A 1 98 ? -13.660 -1.115 24.542 1.00 98.19 98 LYS A O 1
ATOM 765 N N . ALA A 1 99 ? -11.942 0.333 24.538 1.00 98.19 99 ALA A N 1
ATOM 766 C CA . ALA A 1 99 ? -11.362 -0.176 25.777 1.00 98.19 99 ALA A CA 1
ATOM 767 C C . ALA A 1 99 ? -12.287 0.115 26.969 1.00 98.19 99 ALA A C 1
ATOM 769 O O . ALA A 1 99 ? -12.621 -0.807 27.712 1.00 98.19 99 ALA A O 1
ATOM 770 N N . GLY A 1 100 ? -12.782 1.350 27.083 1.00 97.94 100 GLY A N 1
ATOM 771 C CA . GLY A 1 100 ? -13.724 1.749 28.130 1.00 97.94 100 GLY A CA 1
ATOM 772 C C . GLY A 1 100 ? -15.039 0.965 28.092 1.00 97.94 100 GLY A C 1
ATOM 773 O O . GLY A 1 100 ? -15.510 0.494 29.127 1.00 97.94 100 GLY A O 1
ATOM 774 N N . GLU A 1 101 ? -15.611 0.747 26.907 1.00 98.44 101 GLU A N 1
ATOM 775 C CA . GLU A 1 101 ? -16.811 -0.080 26.727 1.00 98.44 101 GLU A CA 1
ATOM 776 C C . GLU A 1 101 ? -16.571 -1.536 27.143 1.00 98.44 101 GLU A C 1
ATOM 778 O O . GLU A 1 101 ? -17.426 -2.149 27.784 1.00 98.44 101 GLU A O 1
ATOM 783 N N . THR A 1 102 ? -15.392 -2.082 26.832 1.00 98.25 102 THR A N 1
ATOM 784 C CA . THR A 1 102 ? -15.015 -3.448 27.222 1.00 98.25 102 THR A CA 1
ATOM 785 C C . THR A 1 102 ? -14.891 -3.574 28.743 1.00 98.25 102 THR A C 1
ATOM 787 O O . THR A 1 102 ? -15.398 -4.529 29.331 1.00 98.25 102 THR A O 1
ATOM 790 N N . GLU A 1 103 ? -14.267 -2.597 29.404 1.00 98.38 103 GLU A N 1
ATOM 791 C CA . GLU A 1 103 ? -14.158 -2.552 30.867 1.00 98.38 103 GLU A CA 1
ATOM 792 C C . GLU A 1 103 ? -15.528 -2.421 31.540 1.00 98.38 103 GLU A C 1
ATOM 794 O O . GLU A 1 103 ? -15.816 -3.100 32.533 1.00 98.38 103 GLU A O 1
ATOM 799 N N . TYR A 1 104 ? -16.400 -1.578 30.984 1.00 98.38 104 TYR A N 1
ATOM 800 C CA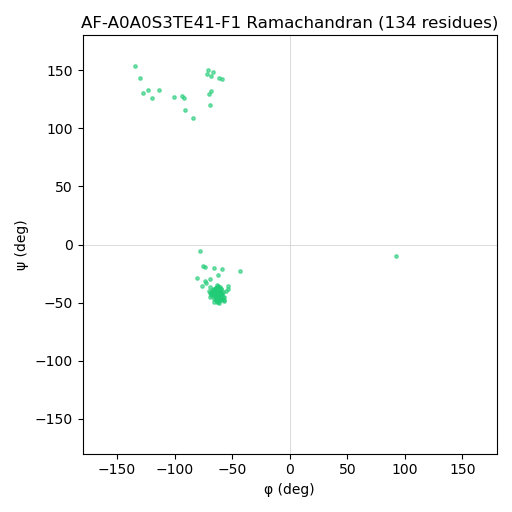 . TYR A 1 104 ? -17.759 -1.419 31.479 1.00 98.38 104 TYR A CA 1
ATOM 801 C C . TYR A 1 104 ? -18.564 -2.715 31.340 1.00 98.38 104 TYR A C 1
ATOM 803 O O . TYR A 1 104 ? -19.205 -3.143 32.303 1.00 98.38 104 TYR A O 1
ATOM 811 N N . LEU A 1 105 ? -18.477 -3.385 30.187 1.00 98.38 105 LEU A N 1
ATOM 812 C CA . LEU A 1 105 ? -19.130 -4.672 29.964 1.00 98.38 105 LEU A CA 1
ATOM 813 C C . LEU A 1 105 ? -18.645 -5.725 30.970 1.00 98.38 105 LEU A C 1
ATOM 815 O O . LEU A 1 105 ? -19.466 -6.370 31.621 1.00 98.38 105 LEU A O 1
ATOM 819 N N . GLN A 1 106 ? -17.332 -5.828 31.187 1.00 98.38 106 GLN A N 1
ATOM 820 C CA . GLN A 1 106 ? -16.757 -6.744 32.174 1.00 98.38 106 GLN A CA 1
ATOM 821 C C . GLN A 1 106 ? -17.257 -6.446 33.598 1.00 98.38 106 GLN A C 1
ATOM 823 O O . GLN A 1 106 ? -17.518 -7.358 34.385 1.00 98.38 106 GLN A O 1
ATOM 828 N N . SER A 1 107 ? -17.407 -5.165 33.949 1.00 98.25 107 SER A N 1
ATOM 829 C CA . SER A 1 107 ? -17.977 -4.745 35.233 1.00 98.25 107 SER A CA 1
ATOM 830 C C . SER A 1 107 ? -19.433 -5.187 35.387 1.00 98.25 107 SER A C 1
ATOM 832 O O . SER A 1 107 ? -19.812 -5.675 36.455 1.00 98.25 107 SER A O 1
ATOM 834 N N . LEU A 1 108 ? -20.245 -5.062 34.333 1.00 97.69 108 LEU A N 1
ATOM 835 C CA . LEU A 1 108 ? -21.631 -5.530 34.337 1.00 97.69 108 LEU A CA 1
ATOM 836 C C . LEU A 1 108 ? -21.716 -7.049 34.493 1.00 97.69 108 LEU A C 1
ATOM 838 O O . LEU A 1 108 ? -22.485 -7.527 35.324 1.00 97.69 108 LEU A O 1
ATOM 842 N N . GLU A 1 109 ? -20.896 -7.806 33.766 1.00 96.38 109 GLU A N 1
ATOM 843 C CA . GLU A 1 10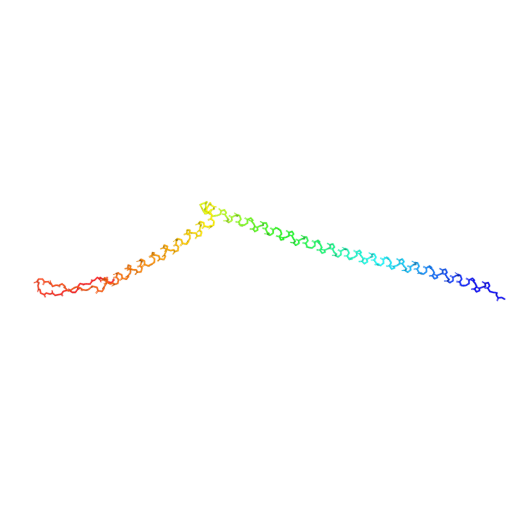9 ? -20.821 -9.266 33.906 1.00 96.38 109 GLU A CA 1
ATOM 844 C C . GLU A 1 109 ? -20.472 -9.674 35.343 1.00 96.38 109 GLU A C 1
ATOM 846 O O . GLU A 1 109 ? -21.146 -10.515 35.939 1.00 96.38 109 GLU A O 1
ATOM 851 N N . ASN A 1 110 ? -19.490 -9.006 35.953 1.00 95.69 110 ASN A N 1
ATOM 852 C CA . ASN A 1 110 ? -19.112 -9.247 37.346 1.00 95.69 110 ASN A CA 1
ATOM 853 C C . ASN A 1 110 ? -20.249 -8.927 38.330 1.00 95.69 110 ASN A C 1
ATOM 855 O O . ASN A 1 110 ? -20.402 -9.603 39.349 1.00 95.69 110 ASN A O 1
ATOM 859 N N . GLN A 1 111 ? -21.042 -7.886 38.067 1.00 94.31 111 GLN A N 1
ATOM 860 C CA . GLN A 1 111 ? -22.212 -7.559 38.887 1.00 94.31 111 GLN A CA 1
ATOM 861 C C . GLN A 1 111 ? -23.314 -8.609 38.738 1.00 94.31 111 GLN A C 1
ATOM 863 O O . GLN A 1 111 ? -23.908 -9.010 39.738 1.00 94.31 111 GLN A O 1
ATOM 868 N N . VAL A 1 112 ? -23.554 -9.090 37.518 1.00 91.19 112 VAL A N 1
ATOM 869 C CA . VAL A 1 112 ? -24.507 -10.173 37.254 1.00 91.19 112 VAL A CA 1
ATOM 870 C C . VAL A 1 112 ? -24.102 -11.447 37.994 1.00 91.19 112 VAL A C 1
ATOM 872 O O . VAL A 1 112 ? -24.956 -12.066 38.627 1.00 91.19 112 VAL A O 1
ATOM 875 N N . GLU A 1 113 ? -22.819 -11.814 37.994 1.00 90.31 113 GLU A N 1
ATOM 876 C CA . GLU A 1 113 ? -22.337 -12.974 38.757 1.00 90.31 113 GLU A CA 1
ATOM 877 C C . GLU A 1 113 ? -22.574 -12.816 40.264 1.00 90.31 113 GLU A C 1
ATOM 879 O O . GLU A 1 113 ? -23.127 -13.716 40.894 1.00 90.31 113 GLU A O 1
ATOM 884 N N . LYS A 1 114 ? -22.295 -11.639 40.839 1.00 88.81 114 LYS A N 1
ATOM 885 C CA . LYS A 1 114 ? -22.605 -11.366 42.256 1.00 88.81 114 LYS A CA 1
ATOM 886 C C . LYS A 1 114 ? -24.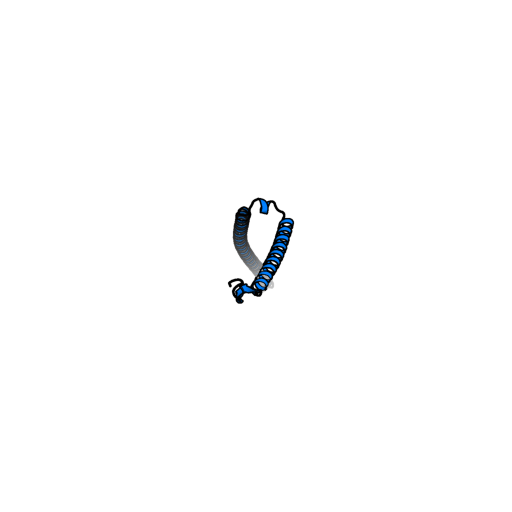095 -11.504 42.570 1.00 88.81 114 LYS A C 1
ATOM 888 O O . LYS A 1 114 ? -24.452 -12.001 43.634 1.00 88.81 114 LYS A O 1
ATOM 893 N N . LEU A 1 115 ? -24.975 -11.071 41.666 1.00 86.56 115 LEU A N 1
ATOM 894 C CA . LEU A 1 115 ? -26.422 -11.208 41.856 1.00 86.56 115 LEU A CA 1
ATOM 895 C C . LEU A 1 115 ? -26.861 -12.677 41.835 1.00 86.56 115 LEU A C 1
ATOM 897 O O . LEU A 1 115 ? -27.704 -13.060 42.643 1.00 86.56 115 LEU A O 1
ATOM 901 N N . LYS A 1 116 ? -26.264 -13.516 40.978 1.00 83.44 116 LYS A N 1
ATOM 902 C CA . LYS A 1 116 ? -26.540 -14.965 40.939 1.00 83.44 116 LYS A CA 1
ATOM 903 C C . LYS A 1 116 ? -26.172 -15.683 42.242 1.00 83.44 116 LYS A C 1
ATOM 905 O O . LYS A 1 116 ? -26.758 -16.720 42.549 1.00 83.44 116 LYS A O 1
ATOM 910 N N . GLU A 1 117 ? -25.227 -15.154 43.017 1.00 82.12 117 GLU A N 1
ATOM 911 C CA . GLU A 1 117 ? -24.835 -15.727 44.312 1.00 82.12 117 GLU A CA 1
ATOM 912 C C . GLU A 1 117 ? -25.850 -15.453 45.436 1.00 82.12 117 GLU A C 1
ATOM 914 O O . GLU A 1 117 ? -25.853 -16.164 46.449 1.00 82.12 117 GLU A O 1
ATOM 919 N N . ILE A 1 118 ? -26.734 -14.462 45.268 1.00 82.44 118 ILE A N 1
ATOM 920 C CA . ILE A 1 118 ? -27.722 -14.088 46.283 1.00 82.44 118 ILE A CA 1
ATOM 921 C C . ILE A 1 118 ? -28.776 -15.193 46.412 1.00 82.44 118 ILE A C 1
ATOM 923 O O . ILE A 1 118 ? -29.518 -15.504 45.480 1.00 82.44 118 ILE A O 1
ATOM 927 N N . ARG A 1 119 ? -28.873 -15.755 47.619 1.00 80.19 119 ARG A N 1
ATOM 928 C CA . ARG A 1 119 ? -29.916 -16.700 48.032 1.00 80.19 119 ARG A CA 1
ATOM 929 C C . ARG A 1 119 ? -30.629 -16.150 49.254 1.00 80.19 119 ARG A C 1
ATOM 931 O O . ARG A 1 119 ? -29.977 -15.694 50.194 1.00 80.19 119 ARG A O 1
ATOM 938 N N . HIS A 1 120 ? -31.955 -16.184 49.241 1.00 81.44 120 HIS A N 1
ATOM 939 C CA . HIS A 1 120 ? -32.766 -15.683 50.344 1.00 81.44 120 HIS A CA 1
ATOM 940 C C . HIS A 1 120 ? -33.762 -16.740 50.806 1.00 81.44 120 HIS A C 1
ATOM 942 O O . HIS A 1 120 ? -34.488 -17.314 49.996 1.00 81.44 120 HIS A O 1
ATOM 948 N N . VAL A 1 121 ? -33.806 -16.981 52.115 1.00 85.12 121 VAL A N 1
ATOM 949 C CA . VAL A 1 121 ? -34.778 -17.892 52.720 1.00 85.12 121 VAL A CA 1
ATOM 950 C C . VAL A 1 121 ? -36.008 -17.093 53.123 1.00 85.12 121 VAL A C 1
ATOM 952 O O . VAL A 1 121 ? -35.939 -16.234 54.001 1.00 85.12 121 VAL A O 1
ATOM 955 N N . VAL A 1 122 ? -37.138 -17.389 52.490 1.00 86.75 122 VAL A N 1
ATOM 956 C CA . VAL A 1 122 ? -38.437 -16.789 52.799 1.00 86.75 122 VAL A CA 1
ATOM 957 C C . VAL A 1 122 ? -39.238 -17.764 53.650 1.00 86.75 122 VAL A C 1
ATOM 959 O O . VAL A 1 122 ? -39.432 -18.914 53.256 1.00 86.75 122 VAL A O 1
ATOM 962 N N . LYS A 1 123 ? -39.730 -17.307 54.806 1.00 90.31 123 LYS A N 1
ATOM 963 C CA . LYS A 1 123 ? -40.637 -18.096 55.648 1.00 90.31 123 LYS A CA 1
ATOM 964 C C . LYS A 1 123 ? -42.092 -17.799 55.301 1.00 90.31 123 LYS A C 1
ATOM 966 O O . LYS A 1 123 ? -42.521 -16.647 55.332 1.00 90.31 123 LYS A O 1
ATOM 971 N N . CYS A 1 124 ? -42.851 -18.845 55.010 1.00 89.56 124 CYS A N 1
ATOM 972 C CA . CYS A 1 124 ? -44.299 -18.802 54.870 1.00 89.56 124 CYS A CA 1
ATOM 973 C C . CYS A 1 124 ? -44.964 -18.596 56.237 1.00 89.56 124 CYS A C 1
ATOM 975 O O . CYS A 1 124 ? -44.488 -19.104 57.252 1.00 89.56 124 CYS A O 1
ATOM 977 N N . ALA A 1 125 ? -46.129 -17.943 56.264 1.00 88.38 125 ALA A N 1
ATOM 978 C CA . ALA A 1 125 ? -46.977 -17.875 57.461 1.00 88.38 125 ALA A CA 1
ATOM 979 C C . ALA A 1 125 ? -47.405 -19.270 57.976 1.00 88.38 125 ALA A C 1
ATOM 981 O O . ALA A 1 125 ? -47.742 -19.427 59.144 1.00 88.38 125 ALA A O 1
ATOM 982 N N . CYS A 1 126 ? -47.349 -20.281 57.105 1.00 92.00 126 CYS A N 1
ATOM 983 C CA . CYS A 1 126 ? -47.565 -21.693 57.398 1.00 92.00 126 CYS A CA 1
ATOM 984 C C . CYS A 1 126 ? -46.368 -22.400 58.070 1.00 92.00 126 CYS A C 1
ATOM 986 O O . CYS A 1 126 ? -46.489 -23.560 58.448 1.00 92.00 126 CYS A O 1
ATOM 988 N N . GLY A 1 127 ? -45.225 -21.723 58.228 1.00 89.19 127 GLY A N 1
ATOM 989 C CA . GLY A 1 127 ? -44.011 -22.262 58.853 1.00 89.19 127 GLY A CA 1
ATOM 990 C C . GLY A 1 127 ? -43.010 -22.907 57.888 1.00 89.19 127 GLY A C 1
ATOM 991 O O . GLY A 1 127 ? -41.885 -23.180 58.297 1.00 89.19 127 GLY A O 1
ATOM 992 N N . GLU A 1 128 ? -43.373 -23.114 56.620 1.00 92.38 128 GLU A N 1
ATOM 993 C CA . GLU A 1 128 ? -42.457 -23.629 55.592 1.00 92.38 128 GLU A CA 1
ATOM 994 C C . GLU A 1 128 ? -41.413 -22.586 55.168 1.00 92.38 128 GLU A C 1
ATOM 996 O O . GLU A 1 128 ? -41.696 -21.387 55.122 1.00 92.38 128 GLU A O 1
ATOM 1001 N N . GLU A 1 129 ? -40.208 -23.042 54.821 1.00 93.00 129 GLU A N 1
ATOM 1002 C CA . GLU A 1 129 ? -39.111 -22.189 54.360 1.00 93.00 129 GLU A CA 1
ATOM 1003 C C . GLU A 1 129 ? -38.784 -22.467 52.890 1.00 93.00 129 GLU A C 1
ATOM 1005 O O . GLU A 1 129 ? -38.614 -23.616 52.483 1.00 93.00 129 GLU A O 1
ATOM 1010 N N . TYR A 1 130 ? -38.649 -21.404 52.099 1.00 87.06 130 TYR A N 1
ATOM 1011 C CA . TYR A 1 130 ? -38.365 -21.472 50.670 1.00 87.06 130 TYR A CA 1
ATOM 1012 C C . TYR A 1 130 ? -37.050 -20.766 50.366 1.00 87.06 130 TYR A C 1
ATOM 1014 O O . TYR A 1 130 ? -36.879 -19.593 50.698 1.00 87.06 130 TYR A O 1
ATOM 1022 N N . ASN A 1 131 ? -36.126 -21.463 49.706 1.00 85.81 131 ASN A N 1
ATOM 1023 C CA . ASN A 1 131 ? -34.905 -20.852 49.188 1.00 85.81 131 ASN A CA 1
ATOM 1024 C C . ASN A 1 131 ? -35.195 -20.225 47.823 1.00 85.81 131 ASN A C 1
ATOM 1026 O O . ASN A 1 131 ? -35.399 -20.933 46.839 1.00 85.81 131 ASN A O 1
ATOM 1030 N N . VAL A 1 132 ? -35.207 -18.898 47.771 1.00 83.06 132 VAL A N 1
ATOM 1031 C CA . VAL A 1 132 ? -35.360 -18.135 46.534 1.00 83.06 132 VAL A CA 1
ATOM 1032 C C . VAL A 1 132 ? -33.972 -17.805 45.998 1.00 83.06 132 VAL A C 1
ATOM 1034 O O . VAL A 1 132 ? -33.127 -17.261 46.713 1.00 83.06 132 VAL A O 1
ATOM 1037 N N . ALA A 1 133 ? -33.745 -18.141 44.733 1.00 81.50 133 ALA A N 1
ATOM 1038 C CA . ALA A 1 133 ? -32.534 -17.826 43.989 1.00 81.50 133 ALA A CA 1
ATOM 1039 C C . ALA A 1 133 ? -32.919 -17.298 42.602 1.00 81.50 133 ALA A C 1
ATOM 1041 O O . ALA A 1 133 ? -33.980 -17.642 42.076 1.00 81.50 133 ALA A O 1
ATOM 1042 N N . LEU A 1 134 ? -32.059 -16.476 42.004 1.00 75.12 134 LEU A N 1
ATOM 1043 C CA . LEU A 1 134 ? -32.208 -16.083 40.605 1.00 75.12 134 LEU A CA 1
ATOM 1044 C C . LEU A 1 134 ? -31.900 -17.295 39.711 1.00 75.12 134 LEU A C 1
ATOM 1046 O O . LEU A 1 134 ? -30.885 -17.967 39.900 1.00 75.12 134 LEU A O 1
ATOM 1050 N N . ASN A 1 135 ? -32.798 -17.606 38.770 1.00 67.75 135 ASN A N 1
ATOM 1051 C CA . ASN A 1 135 ? -32.604 -18.714 37.830 1.00 67.75 135 ASN A CA 1
ATOM 1052 C C . ASN A 1 135 ? -31.350 -18.488 36.968 1.00 67.75 135 ASN A C 1
ATOM 1054 O O . ASN A 1 135 ? -31.050 -17.352 36.599 1.00 67.75 135 ASN A O 1
ATOM 1058 N N . LYS A 1 136 ? -30.639 -19.586 36.677 1.00 58.69 136 LYS A N 1
ATOM 1059 C CA . LYS A 1 136 ? -29.459 -19.609 35.799 1.00 58.69 136 LYS A CA 1
ATOM 1060 C C . LYS A 1 136 ? -29.811 -19.335 34.345 1.00 58.69 136 LYS A C 1
ATOM 1062 O O . LYS A 1 136 ? -30.849 -19.866 33.892 1.00 58.69 136 LYS A O 1
#

Organism: NCBI:txid157739

Foldseek 3Di:
DDVVVVVVVVVVVVVVVVVVVVVVVVVVVVVVVVVVVVVVVVVVVVVVVVVVVVVVVVVVVVVVVVVVVVVLVVDDPVVVPDDPVRVVVVVVVVVVVVVVVVVVVVVVVVVVVVQQPDWDWDADPVGDIDIDGDDD

pLDDT: mean 88.82, std 10.19, range [54.97, 98.56]

Mean predicted aligned error: 14.44 Å

Secondary structure (DSSP, 8-state):
--HHHHHHHHHHHHHHHHHHHHHHHHHHHHHHHHHHHHHHHHHHHHHHHHHHHHHHHHHHHHHHHHHHHHHHHHS-HHHHHS-HHHHHHHHHHHHHHHHHHHHHHHHHHHHHHHHHT-EEEEEPTTS-EEEEE---

Solvent-accessible surface area (backbone atoms only — not comparable to full-atom values): 7706 Å² total; per-residue (Å²): 141,57,75,64,59,61,50,49,53,53,52,51,53,54,51,51,54,50,52,53,52,56,53,50,52,54,50,51,54,50,52,50,51,52,52,52,51,52,51,52,51,54,53,49,52,50,51,53,52,52,50,54,50,51,54,51,51,52,51,53,52,51,51,52,52,51,52,52,52,54,56,57,65,72,52,56,69,67,66,72,71,45,51,70,67,59,52,53,50,52,54,52,49,50,53,50,50,53,50,52,53,51,54,51,50,52,51,51,53,54,50,51,54,58,53,56,69,47,69,47,80,46,73,46,98,87,72,52,77,42,81,47,63,62,82,131